Protein AF-A0A3P6UB14-F1 (afdb_monomer_lite)

Foldseek 3Di:
DEAEPVNQKDWDDDLQQKIFIAGPDDPPPVVPVPVVVVVVVVVVVVVCVVPPDDPVVVVVVVVVVVVVVVPPDDGLAMEGHPDGAPDKDWYWYDDPNWIWIWIAGPVQKIWIWTADPSHYYTHTDDMDGHDDPPPDPPPPPDPPDDDDD

Sequence (149 aa):
MAFSTDSRFLCFTSNTETVHVFRIEGPIPKELRLEEEIALQFEMRERMALNPPGWHDYVEETKRAIIDYIAPTRDFASAILPETATLNVASLKDVNTKLYIMVAISSRKYFIFLINRDGGSAKLIESDKLESKVTLPILEEEPTSRLYK

Secondary structure (DSSP, 8-state):
-EE-TTS-EEEEE-SSSEEEEEE--SS--GGG-HHHHHHHHHHHHHHHHHSPPPHHHHHHHHHHHHHHHH-S---SEEEE-SS--S-EEEEEEEETTEEEEEEEETTTEEEEEEEPTT-EEPEEEEEEE--------------------

pLDDT: mean 74.44, std 16.45, range [42.91, 95.75]

InterPro domains:
  IPR048720 PROPPIN [PF21032] (2-128)

Structure (mmCIF, N/CA/C/O backbone):
data_AF-A0A3P6UB14-F1
#
_entry.id   AF-A0A3P6UB14-F1
#
loop_
_atom_site.group_PDB
_atom_site.id
_atom_site.type_symbol
_atom_site.label_atom_id
_atom_site.label_alt_id
_atom_site.label_comp_id
_atom_site.label_asym_id
_atom_site.label_entity_id
_atom_site.label_seq_id
_atom_site.pdbx_PDB_ins_code
_atom_site.Cartn_x
_atom_site.Cartn_y
_atom_site.Cartn_z
_atom_site.occupancy
_atom_site.B_iso_or_equiv
_atom_site.auth_seq_id
_atom_site.auth_comp_id
_atom_site.auth_asym_id
_atom_site.auth_atom_id
_atom_site.pdbx_PDB_model_num
ATOM 1 N N . MET A 1 1 ? 1.427 -7.997 3.216 1.00 83.31 1 MET A N 1
ATOM 2 C CA . MET A 1 1 ? 1.590 -7.846 1.753 1.00 83.31 1 MET A CA 1
ATOM 3 C C . MET A 1 1 ? 0.273 -8.2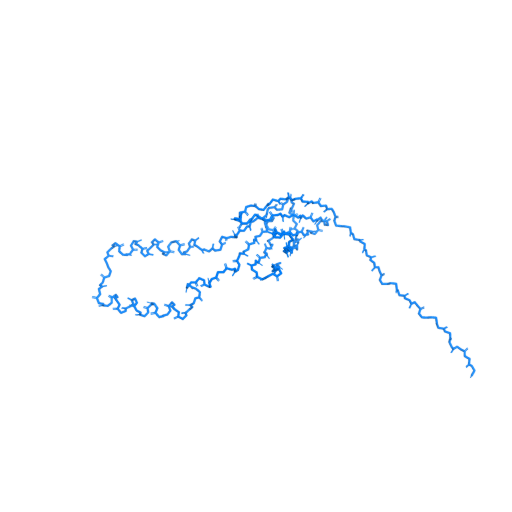08 1.084 1.00 83.31 1 MET A C 1
ATOM 5 O O . MET A 1 1 ? -0.357 -9.156 1.541 1.00 83.31 1 MET A O 1
ATOM 9 N N . ALA A 1 2 ? -0.149 -7.464 0.061 1.00 87.62 2 ALA A N 1
ATOM 10 C CA . ALA A 1 2 ? -1.391 -7.716 -0.674 1.00 87.62 2 ALA A CA 1
ATOM 11 C C . ALA A 1 2 ? -1.305 -7.201 -2.117 1.00 87.62 2 ALA A C 1
ATOM 13 O O . ALA A 1 2 ? -0.670 -6.179 -2.366 1.00 87.62 2 ALA A O 1
ATOM 14 N N . PHE A 1 3 ? -1.974 -7.875 -3.051 1.00 89.62 3 PHE A N 1
ATOM 15 C CA . PHE A 1 3 ? -2.125 -7.413 -4.433 1.00 89.62 3 PHE A CA 1
ATOM 16 C C . PHE A 1 3 ? -3.403 -6.584 -4.596 1.00 89.62 3 PHE A C 1
ATOM 18 O O . PHE A 1 3 ? -4.379 -6.791 -3.870 1.00 89.62 3 PHE A O 1
ATOM 25 N N . SER A 1 4 ? -3.414 -5.666 -5.563 1.00 89.31 4 SER A N 1
ATOM 26 C CA . SER A 1 4 ? -4.657 -5.069 -6.057 1.00 89.31 4 SER A CA 1
ATOM 27 C C . SER A 1 4 ? -5.512 -6.112 -6.779 1.00 89.31 4 SER A C 1
ATOM 29 O O . SER A 1 4 ? -5.023 -7.139 -7.250 1.00 89.31 4 SER A O 1
ATOM 31 N N . THR A 1 5 ? -6.812 -5.842 -6.901 1.00 86.19 5 THR A N 1
ATOM 32 C CA . THR A 1 5 ? -7.765 -6.758 -7.552 1.00 86.19 5 THR A CA 1
ATOM 33 C C . THR A 1 5 ? -7.445 -7.036 -9.016 1.00 86.19 5 THR A C 1
ATOM 35 O O . THR A 1 5 ? -7.772 -8.100 -9.526 1.00 86.19 5 THR A O 1
ATOM 38 N N . ASP A 1 6 ? -6.797 -6.091 -9.685 1.00 83.88 6 ASP A N 1
ATOM 39 C CA . ASP A 1 6 ? -6.343 -6.207 -11.068 1.00 83.88 6 ASP A CA 1
ATOM 40 C C . ASP A 1 6 ? -4.911 -6.770 -11.185 1.00 83.88 6 ASP A C 1
ATOM 42 O O . ASP A 1 6 ? -4.401 -6.914 -12.291 1.00 83.88 6 ASP A O 1
ATOM 46 N N . SER A 1 7 ? -4.262 -7.112 -10.060 1.00 86.00 7 SER A N 1
ATOM 47 C CA . SER A 1 7 ? -2.873 -7.605 -9.987 1.00 86.00 7 SER A CA 1
ATOM 48 C C . SER A 1 7 ? -1.830 -6.663 -10.592 1.00 86.00 7 SER A C 1
ATOM 50 O O . SER A 1 7 ? -0.729 -7.075 -10.948 1.00 86.00 7 SER A O 1
ATOM 52 N N . ARG A 1 8 ? -2.160 -5.376 -10.684 1.00 84.94 8 ARG A N 1
ATOM 53 C CA . ARG A 1 8 ? -1.285 -4.342 -11.244 1.00 84.94 8 ARG A CA 1
ATOM 54 C C . ARG A 1 8 ? -0.473 -3.607 -10.204 1.00 84.94 8 ARG A C 1
ATOM 56 O O . ARG A 1 8 ?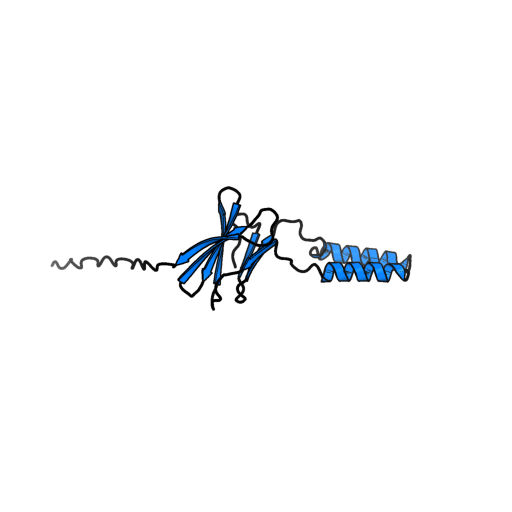 0.475 -2.911 -10.558 1.00 84.94 8 ARG A O 1
ATOM 63 N N . PHE A 1 9 ? -0.836 -3.750 -8.937 1.00 88.31 9 PHE A N 1
ATOM 64 C CA . PHE A 1 9 ? -0.157 -3.129 -7.819 1.00 88.31 9 PHE A CA 1
ATOM 65 C C . PHE A 1 9 ? 0.098 -4.151 -6.712 1.00 88.31 9 PHE A C 1
ATOM 67 O O . PHE A 1 9 ? -0.742 -5.000 -6.413 1.00 88.31 9 PHE A O 1
ATOM 74 N N . LEU A 1 10 ? 1.265 -4.040 -6.085 1.00 88.69 10 LEU A N 1
ATOM 75 C CA . LEU A 1 10 ? 1.672 -4.808 -4.918 1.00 88.69 10 LEU A CA 1
ATOM 76 C C . LEU A 1 10 ? 1.850 -3.855 -3.745 1.00 88.69 10 LEU A C 1
ATOM 78 O O . LEU A 1 10 ? 2.677 -2.953 -3.801 1.00 88.69 10 LEU A O 1
ATOM 82 N N . CYS A 1 11 ? 1.120 -4.084 -2.664 1.00 90.56 11 CYS A N 1
ATOM 83 C CA . CYS A 1 11 ? 1.315 -3.400 -1.397 1.00 90.56 11 CYS A CA 1
ATOM 84 C C . CYS A 1 11 ? 2.197 -4.232 -0.469 1.00 90.56 11 CYS A C 1
ATOM 86 O O . CYS A 1 11 ? 1.919 -5.402 -0.173 1.00 90.56 11 CYS A O 1
ATOM 88 N N . PHE A 1 12 ? 3.243 -3.588 0.029 1.00 88.38 12 PHE A N 1
ATOM 89 C CA . PHE A 1 12 ? 4.184 -4.112 0.994 1.00 88.38 12 PHE A CA 1
ATOM 90 C C . PHE A 1 12 ? 4.188 -3.236 2.244 1.00 88.38 12 PHE A C 1
ATOM 92 O O . PHE A 1 12 ? 4.375 -2.025 2.184 1.00 88.38 12 PHE A O 1
ATOM 99 N N . THR A 1 13 ? 3.997 -3.865 3.394 1.00 86.75 13 THR A N 1
ATOM 100 C CA . THR A 1 13 ? 4.002 -3.204 4.699 1.00 86.75 13 THR A CA 1
ATOM 101 C C . THR A 1 13 ? 5.262 -3.602 5.436 1.00 86.75 13 THR A C 1
ATOM 103 O O . THR A 1 13 ? 5.484 -4.794 5.655 1.00 86.75 13 THR A O 1
ATOM 106 N N . SER A 1 14 ? 6.050 -2.616 5.846 1.00 74.56 14 SER A N 1
ATOM 107 C CA . SER A 1 14 ? 7.172 -2.826 6.753 1.00 74.56 14 SER A CA 1
ATOM 108 C C . SER A 1 14 ? 6.728 -2.626 8.210 1.00 74.56 14 SER A C 1
ATOM 110 O O . SER A 1 14 ? 5.615 -2.170 8.491 1.00 74.56 14 SER A O 1
ATOM 112 N N . ASN A 1 15 ? 7.604 -2.961 9.153 1.00 72.12 15 ASN A N 1
ATOM 113 C CA . ASN A 1 15 ? 7.493 -2.540 10.551 1.00 72.12 15 ASN 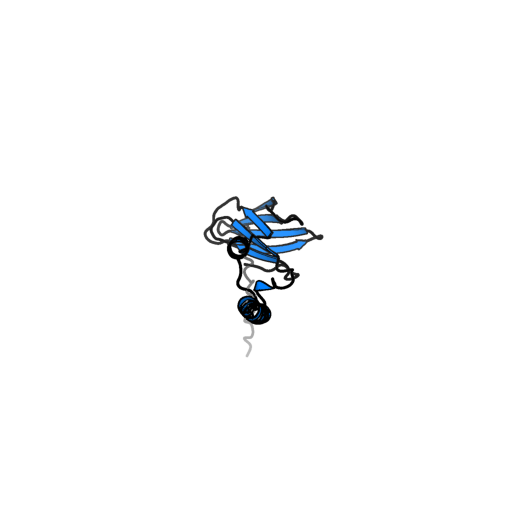A CA 1
ATOM 114 C C . ASN A 1 15 ? 7.926 -1.071 10.759 1.00 72.12 15 ASN A C 1
ATOM 116 O O . ASN A 1 15 ? 7.632 -0.494 11.799 1.00 72.12 15 ASN A O 1
ATOM 120 N N . THR A 1 16 ? 8.577 -0.453 9.770 1.00 68.56 16 THR A N 1
ATOM 121 C CA . THR A 1 16 ? 9.142 0.910 9.813 1.00 68.56 16 THR A CA 1
ATOM 122 C C . THR A 1 16 ? 8.127 2.029 9.548 1.00 68.56 16 THR A C 1
ATOM 124 O O . THR A 1 16 ? 8.475 3.016 8.915 1.00 68.56 16 THR A O 1
ATOM 127 N N . GLU A 1 17 ? 6.865 1.878 9.965 1.00 80.38 17 GLU A N 1
ATOM 128 C CA . GLU A 1 17 ? 5.774 2.866 9.759 1.00 80.38 17 GLU A CA 1
ATOM 129 C C . GLU A 1 17 ? 5.427 3.173 8.296 1.00 80.38 17 GLU A C 1
ATOM 131 O O . GLU A 1 17 ? 4.510 3.942 8.028 1.00 80.38 17 GLU A O 1
ATOM 136 N N . THR A 1 18 ? 6.112 2.568 7.330 1.00 87.38 18 THR A N 1
ATOM 137 C CA . THR A 1 18 ? 5.901 2.840 5.914 1.00 87.38 18 THR A CA 1
ATOM 138 C C . THR A 1 18 ? 5.212 1.679 5.219 1.00 87.38 18 THR A C 1
ATOM 140 O O . THR A 1 18 ? 5.522 0.496 5.410 1.00 87.38 18 THR A O 1
ATOM 143 N N . VAL A 1 19 ? 4.254 2.038 4.373 1.00 90.50 19 VAL A N 1
ATOM 144 C CA . VAL A 1 19 ? 3.616 1.124 3.435 1.00 90.50 19 VAL A CA 1
ATOM 145 C C . VAL A 1 19 ? 3.998 1.556 2.036 1.00 90.50 19 VAL A C 1
ATOM 147 O O . VAL A 1 19 ? 3.735 2.687 1.641 1.00 90.50 19 VAL A O 1
ATOM 150 N N . HIS A 1 20 ? 4.617 0.649 1.298 1.00 91.19 20 HIS A N 1
ATOM 151 C CA . HIS A 1 20 ? 5.082 0.877 -0.059 1.00 91.19 20 HIS A CA 1
ATOM 152 C C . HIS A 1 20 ? 4.164 0.164 -1.038 1.00 91.19 20 HIS A C 1
ATOM 154 O O . HIS A 1 20 ? 3.723 -0.963 -0.805 1.00 91.19 20 HIS A O 1
ATOM 160 N N . VAL A 1 21 ? 3.885 0.819 -2.151 1.00 91.12 21 VAL A N 1
ATOM 161 C CA . VAL A 1 21 ? 3.086 0.280 -3.239 1.00 91.12 21 VAL A CA 1
ATOM 162 C C . VAL A 1 21 ? 3.936 0.272 -4.484 1.00 91.12 21 VAL A C 1
ATOM 164 O O . VAL A 1 21 ? 4.452 1.300 -4.902 1.00 91.12 21 VAL A O 1
ATOM 167 N N . PHE A 1 22 ? 4.064 -0.897 -5.087 1.00 88.75 22 PHE A N 1
ATOM 168 C CA . PHE A 1 22 ? 4.802 -1.120 -6.315 1.00 88.75 22 PHE A CA 1
ATOM 169 C C . PHE A 1 22 ? 3.814 -1.324 -7.450 1.00 88.75 22 PHE A C 1
ATOM 171 O O . PHE A 1 22 ? 2.806 -2.010 -7.284 1.00 88.75 22 PHE A O 1
ATOM 178 N N . ARG A 1 23 ? 4.095 -0.734 -8.609 1.00 85.81 23 ARG A N 1
ATOM 179 C CA . ARG A 1 23 ? 3.338 -0.992 -9.830 1.00 85.81 23 ARG A CA 1
ATOM 180 C C . ARG A 1 23 ? 3.981 -2.171 -10.558 1.00 85.81 23 ARG A C 1
ATOM 182 O O . ARG A 1 23 ? 5.174 -2.150 -10.827 1.00 85.81 23 ARG A O 1
ATOM 189 N N . ILE A 1 24 ? 3.179 -3.185 -10.845 1.00 80.38 24 ILE A N 1
ATOM 190 C CA . ILE A 1 24 ? 3.555 -4.434 -11.521 1.00 80.38 24 ILE A CA 1
ATOM 191 C C . ILE A 1 24 ? 3.283 -4.332 -13.033 1.00 80.38 24 ILE A C 1
ATOM 193 O O . ILE A 1 24 ? 3.753 -5.144 -13.821 1.00 80.38 24 ILE A O 1
ATOM 197 N N . GLU A 1 25 ? 2.546 -3.307 -13.468 1.00 64.88 25 GLU A N 1
ATOM 198 C CA . GLU A 1 25 ? 2.338 -3.027 -14.886 1.00 64.88 25 GLU A CA 1
ATOM 199 C C . GLU A 1 25 ? 3.554 -2.376 -15.551 1.00 64.88 25 GLU A C 1
ATOM 201 O O . GLU A 1 25 ? 3.826 -1.186 -15.386 1.00 64.88 25 GLU A O 1
ATOM 206 N N . GLY A 1 26 ? 4.192 -3.164 -16.401 1.00 56.88 26 GLY A N 1
ATOM 207 C CA . GLY A 1 26 ? 5.134 -2.769 -17.436 1.00 56.88 26 GLY A CA 1
ATOM 208 C C . GLY A 1 26 ? 5.601 -4.041 -18.144 1.00 56.88 26 GLY A C 1
ATOM 209 O O . GLY A 1 26 ? 5.489 -5.119 -17.552 1.00 56.88 26 GLY A O 1
ATOM 210 N N . PRO A 1 27 ? 6.103 -3.985 -19.394 1.00 43.25 27 PRO A N 1
ATOM 211 C CA . PRO A 1 27 ? 6.954 -5.073 -19.857 1.00 43.25 27 PRO A CA 1
ATOM 212 C C . PRO A 1 27 ? 7.994 -5.303 -18.762 1.00 43.25 27 PRO A C 1
ATOM 214 O O . PRO A 1 27 ? 8.532 -4.328 -18.230 1.00 43.25 27 PRO A O 1
ATOM 217 N N . ILE A 1 28 ? 8.212 -6.569 -18.395 1.00 49.06 28 ILE A N 1
ATOM 218 C CA . ILE A 1 28 ? 9.377 -6.990 -17.612 1.00 49.06 28 ILE A CA 1
ATOM 219 C C . ILE A 1 28 ? 10.535 -6.109 -18.104 1.00 49.06 28 ILE A C 1
ATOM 221 O O . ILE A 1 28 ? 10.755 -6.115 -19.325 1.00 49.06 28 ILE A O 1
ATOM 225 N N . PRO A 1 29 ? 11.169 -5.280 -17.243 1.00 47.09 29 PRO A N 1
ATOM 226 C CA . PRO A 1 29 ? 12.349 -4.515 -17.627 1.00 47.09 29 PRO A CA 1
ATOM 227 C C . PRO A 1 29 ? 13.216 -5.426 -18.482 1.00 47.09 29 PRO A C 1
ATOM 229 O O . PRO A 1 29 ? 13.345 -6.607 -18.150 1.00 47.09 29 PRO A O 1
ATOM 232 N N . LYS A 1 30 ? 13.712 -4.960 -19.628 1.00 47.78 30 LYS A N 1
ATOM 233 C CA . LYS A 1 30 ? 14.469 -5.849 -20.525 1.00 47.78 30 LYS A CA 1
ATOM 234 C C . LYS A 1 30 ? 15.654 -6.490 -19.783 1.00 47.78 30 LYS A C 1
ATOM 236 O O . LYS A 1 30 ? 16.053 -7.595 -20.115 1.00 47.78 30 LYS A O 1
ATOM 241 N N . GLU A 1 31 ? 16.097 -5.858 -18.697 1.00 51.03 31 GLU A N 1
ATOM 242 C CA . GLU A 1 31 ? 17.090 -6.318 -17.725 1.00 51.03 31 GLU A CA 1
ATOM 243 C C . GLU A 1 31 ? 16.670 -7.537 -16.870 1.00 51.03 31 GLU A C 1
ATOM 245 O O . GLU A 1 31 ? 17.506 -8.149 -16.222 1.00 51.03 31 GLU A O 1
ATOM 250 N N . LEU A 1 32 ? 15.392 -7.927 -16.846 1.00 47.50 32 LEU A N 1
ATOM 251 C CA . LEU A 1 32 ? 14.902 -9.159 -16.206 1.00 47.50 32 LEU A CA 1
ATOM 252 C C . LEU A 1 32 ? 14.614 -10.277 -17.228 1.00 47.50 32 LEU A C 1
ATOM 254 O O . LEU A 1 32 ? 14.234 -11.387 -16.846 1.00 47.50 32 LEU A O 1
ATOM 258 N N . ARG A 1 33 ? 14.815 -10.020 -18.530 1.00 50.09 33 ARG A N 1
ATOM 259 C CA . ARG A 1 33 ? 14.838 -11.055 -19.573 1.00 50.09 33 ARG A CA 1
ATOM 260 C C . ARG A 1 33 ? 16.259 -11.610 -19.645 1.00 50.09 33 ARG A C 1
ATOM 262 O O . ARG A 1 33 ? 17.038 -11.228 -20.510 1.00 50.09 33 ARG A O 1
ATOM 269 N N . LEU A 1 34 ? 16.573 -12.541 -18.742 1.00 55.31 34 LEU A N 1
ATOM 270 C CA . LEU A 1 34 ? 17.864 -13.246 -18.674 1.00 55.31 34 LEU A CA 1
ATOM 271 C C . LEU A 1 34 ? 18.337 -13.756 -20.054 1.00 55.31 34 LEU A C 1
ATOM 273 O O . LEU A 1 34 ? 19.523 -13.748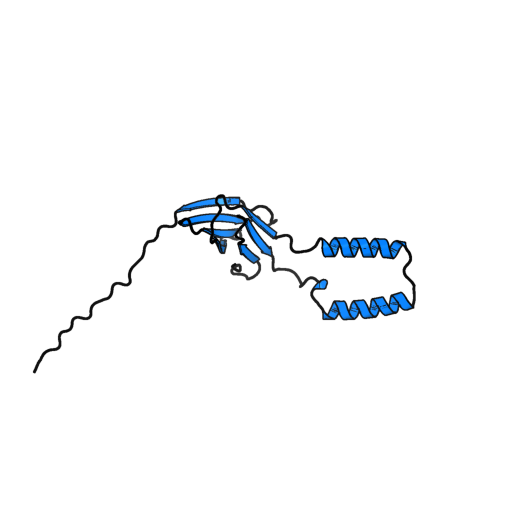 -20.359 1.00 55.31 34 LEU A O 1
ATOM 277 N N . GLU A 1 35 ? 17.399 -14.155 -20.914 1.00 55.62 35 GLU A N 1
ATOM 278 C CA . GLU A 1 35 ? 17.668 -14.636 -22.273 1.00 55.62 35 GLU A CA 1
ATOM 279 C C . GLU A 1 35 ? 18.147 -13.528 -23.236 1.00 55.62 35 GLU A C 1
ATOM 281 O O . GLU A 1 35 ? 19.022 -13.775 -24.065 1.00 55.62 35 GLU A O 1
ATOM 286 N N . GLU A 1 36 ? 17.624 -12.301 -23.115 1.00 53.88 36 GLU A N 1
ATOM 287 C CA . GLU A 1 36 ? 18.056 -11.143 -23.915 1.00 53.88 36 GLU A CA 1
ATOM 288 C C . GLU A 1 36 ? 19.377 -10.560 -23.407 1.00 53.88 36 GLU A C 1
ATOM 290 O O . GLU A 1 36 ? 20.195 -10.137 -24.220 1.00 53.88 36 GLU A O 1
ATOM 295 N N . GLU A 1 37 ? 19.634 -10.592 -22.096 1.00 54.44 37 GLU A N 1
ATOM 296 C CA . GLU A 1 37 ? 20.920 -10.176 -21.524 1.00 54.44 37 GLU A CA 1
ATOM 297 C C . GLU A 1 37 ? 22.066 -11.088 -21.991 1.00 54.44 37 GLU A C 1
ATOM 299 O O . GLU A 1 37 ? 23.124 -10.599 -22.383 1.00 54.44 37 GLU A O 1
ATOM 304 N N . ILE A 1 38 ? 21.842 -12.408 -22.038 1.00 59.31 38 ILE A N 1
ATOM 305 C CA . ILE A 1 38 ? 22.825 -13.374 -22.554 1.00 59.31 38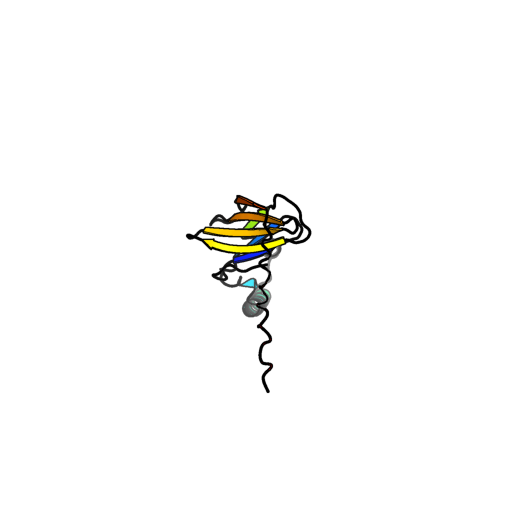 ILE A CA 1
ATOM 306 C C . ILE A 1 38 ? 23.100 -13.131 -24.046 1.00 59.31 38 ILE A C 1
ATOM 308 O O . ILE A 1 38 ? 24.259 -13.149 -24.465 1.00 59.31 38 ILE A O 1
ATOM 312 N N . ALA A 1 39 ? 22.060 -12.871 -24.846 1.00 59.47 39 ALA A N 1
ATOM 313 C CA . ALA A 1 39 ? 22.205 -12.577 -26.273 1.00 59.47 39 ALA A CA 1
ATOM 314 C C . ALA A 1 39 ? 22.941 -11.246 -26.519 1.00 59.47 39 ALA A C 1
ATOM 316 O O . ALA A 1 39 ? 23.862 -11.189 -27.336 1.00 59.47 39 ALA A O 1
ATOM 317 N N . LEU A 1 40 ? 22.595 -10.201 -25.760 1.00 60.66 40 LEU A N 1
ATOM 318 C CA . LEU A 1 40 ? 23.246 -8.894 -25.826 1.00 60.66 40 LEU A CA 1
ATOM 319 C C . LEU A 1 40 ? 24.703 -8.967 -25.370 1.00 60.66 40 LEU A C 1
ATOM 321 O O . LEU A 1 40 ? 25.551 -8.395 -26.042 1.00 60.66 40 LEU A O 1
ATOM 325 N N . GLN A 1 41 ? 25.031 -9.699 -24.299 1.00 61.25 41 GLN A N 1
ATOM 326 C CA . GLN A 1 41 ? 26.421 -9.902 -23.872 1.00 61.25 41 GLN A CA 1
ATOM 327 C C . GLN A 1 41 ? 27.253 -10.626 -24.941 1.00 61.25 41 GLN A C 1
ATOM 329 O O . GLN A 1 41 ? 28.427 -10.297 -25.124 1.00 61.25 41 GLN A O 1
ATOM 334 N N . PHE A 1 42 ? 26.662 -11.580 -25.669 1.00 64.00 42 PHE A N 1
ATOM 335 C CA . PHE A 1 42 ? 27.343 -12.283 -26.758 1.00 64.00 42 PHE A CA 1
ATOM 336 C C . PHE A 1 42 ? 27.632 -11.346 -27.943 1.00 64.00 42 PHE A C 1
ATOM 338 O O . PHE A 1 42 ? 28.775 -11.274 -28.396 1.00 64.00 42 PHE A O 1
ATOM 345 N N . GLU A 1 43 ? 26.646 -10.549 -28.373 1.00 62.78 43 GLU A N 1
ATOM 346 C CA . GLU A 1 43 ? 26.828 -9.527 -29.417 1.00 62.78 43 GLU A CA 1
ATOM 347 C C . GLU A 1 43 ? 27.804 -8.417 -28.994 1.00 62.78 43 GLU A C 1
ATOM 349 O O . GLU A 1 43 ? 28.613 -7.948 -29.799 1.00 62.78 43 GLU A O 1
ATOM 354 N N . MET A 1 44 ? 27.770 -7.990 -27.728 1.00 62.78 44 MET A N 1
ATOM 355 C CA . MET A 1 44 ? 28.680 -6.970 -27.193 1.00 62.78 44 MET A CA 1
ATOM 356 C C . MET A 1 44 ? 30.121 -7.485 -27.173 1.00 62.78 44 MET A C 1
ATOM 358 O O . MET A 1 44 ? 31.037 -6.753 -27.544 1.00 62.78 44 MET A O 1
ATOM 362 N N . ARG A 1 45 ? 30.325 -8.762 -26.826 1.00 61.94 45 ARG A N 1
ATOM 363 C CA . ARG A 1 45 ? 31.638 -9.420 -26.839 1.00 61.94 45 ARG A CA 1
ATOM 364 C C . ARG A 1 45 ? 32.208 -9.555 -28.253 1.00 61.94 45 ARG A C 1
ATOM 366 O O . ARG A 1 45 ? 33.404 -9.337 -28.438 1.00 61.94 45 ARG A O 1
ATOM 373 N N . GLU A 1 46 ? 31.374 -9.850 -29.252 1.00 62.66 46 GLU A N 1
ATOM 374 C CA . GLU A 1 46 ? 31.787 -9.843 -30.664 1.00 62.66 46 GLU A CA 1
ATOM 375 C C . GLU A 1 46 ? 32.140 -8.432 -31.158 1.00 62.66 46 GLU A C 1
ATOM 377 O O . GLU A 1 46 ? 33.151 -8.245 -31.839 1.00 62.66 46 GLU A O 1
ATOM 382 N N . ARG A 1 47 ? 31.371 -7.407 -30.766 1.00 60.62 47 ARG A N 1
ATOM 383 C CA . ARG A 1 47 ? 31.668 -6.005 -31.112 1.00 60.62 47 ARG A CA 1
ATOM 384 C C . ARG A 1 47 ? 32.938 -5.482 -30.440 1.00 60.62 47 ARG A C 1
ATOM 386 O O . ARG A 1 47 ? 33.708 -4.792 -31.102 1.00 60.62 47 ARG A O 1
ATOM 393 N N . MET A 1 48 ? 33.194 -5.849 -29.183 1.00 58.19 48 MET A N 1
ATOM 394 C CA . MET A 1 48 ? 34.431 -5.516 -28.458 1.00 58.19 48 MET A CA 1
ATOM 395 C C . MET A 1 48 ? 35.669 -6.190 -29.067 1.00 58.19 48 MET A C 1
ATOM 397 O O . MET A 1 48 ? 36.765 -5.638 -28.988 1.00 58.19 48 MET A O 1
ATOM 401 N N . ALA A 1 49 ? 35.507 -7.359 -29.699 1.00 62.22 49 ALA A N 1
ATOM 402 C CA . ALA A 1 49 ? 36.584 -8.030 -30.426 1.00 62.22 49 ALA A CA 1
ATOM 403 C C . ALA A 1 49 ? 36.928 -7.335 -31.759 1.00 62.22 49 ALA A C 1
ATOM 405 O O . ALA A 1 49 ? 38.070 -7.415 -32.210 1.00 62.22 49 ALA A O 1
ATOM 406 N N . LEU A 1 50 ? 35.960 -6.648 -32.379 1.00 69.25 50 LEU A N 1
ATOM 407 C CA . LEU A 1 50 ? 36.133 -5.923 -33.644 1.00 69.25 50 LEU A CA 1
ATOM 408 C C . LEU A 1 50 ? 36.546 -4.454 -33.447 1.00 69.25 50 LEU A C 1
ATOM 410 O O . LEU A 1 50 ? 37.301 -3.937 -34.263 1.00 69.25 50 LEU A O 1
ATOM 414 N N . ASN A 1 51 ? 36.086 -3.796 -32.377 1.00 65.19 51 ASN A N 1
ATOM 415 C CA . ASN A 1 51 ? 36.425 -2.416 -32.020 1.00 65.19 51 ASN A CA 1
ATOM 416 C C . ASN A 1 51 ? 36.643 -2.298 -30.498 1.00 65.19 51 ASN A C 1
ATOM 418 O O . ASN A 1 51 ? 35.669 -2.360 -29.743 1.00 65.19 51 ASN A O 1
ATOM 422 N N . PRO A 1 52 ? 37.888 -2.096 -30.028 1.00 63.75 52 PRO A N 1
ATOM 423 C CA . PRO A 1 52 ? 38.162 -1.903 -28.610 1.00 63.75 52 PRO A CA 1
ATOM 424 C C . PRO A 1 52 ? 37.526 -0.592 -28.113 1.00 63.75 52 PRO A C 1
ATOM 426 O O . PRO A 1 52 ? 37.748 0.447 -28.742 1.00 63.75 52 PRO A O 1
ATOM 429 N N . PRO A 1 53 ? 36.770 -0.605 -27.001 1.00 63.06 53 PRO A N 1
ATOM 430 C CA . PRO A 1 53 ? 36.164 0.604 -26.450 1.00 63.06 53 PRO A CA 1
ATOM 431 C C . PRO A 1 53 ? 37.234 1.605 -25.998 1.00 63.06 53 PRO A C 1
ATOM 433 O O . PRO A 1 53 ? 38.238 1.244 -25.374 1.00 63.06 53 PRO A O 1
ATOM 436 N N . GLY A 1 54 ? 37.021 2.878 -26.327 1.00 65.38 54 GLY A N 1
ATOM 437 C CA . GLY A 1 54 ? 37.876 3.978 -25.897 1.00 65.38 54 GLY A CA 1
ATOM 438 C C . GLY A 1 54 ? 37.581 4.380 -24.452 1.00 65.38 54 GLY A C 1
ATOM 439 O O . GLY A 1 54 ? 36.553 4.025 -23.885 1.00 65.38 54 GLY A O 1
ATOM 440 N N . TRP A 1 55 ? 38.454 5.183 -23.835 1.00 57.94 55 TRP A N 1
ATOM 441 C CA . TRP A 1 55 ? 38.262 5.662 -22.452 1.00 57.94 55 TRP A CA 1
ATOM 442 C C . TRP A 1 55 ? 36.886 6.325 -22.218 1.00 57.94 55 TRP A C 1
ATOM 444 O O . TRP A 1 55 ? 36.314 6.207 -21.136 1.00 57.94 55 TRP A O 1
ATOM 454 N N . HIS A 1 56 ? 36.315 6.962 -23.243 1.00 63.72 56 HIS A N 1
ATOM 455 C CA . HIS A 1 56 ? 35.000 7.598 -23.169 1.00 63.72 56 HIS A CA 1
ATOM 456 C C . HIS A 1 56 ? 33.842 6.593 -23.003 1.00 63.72 56 HIS A C 1
ATOM 458 O O . HIS A 1 56 ? 32.856 6.904 -22.335 1.00 63.72 56 HIS A O 1
ATOM 464 N N . ASP A 1 57 ? 33.985 5.377 -23.535 1.00 65.31 57 ASP A N 1
ATOM 465 C CA . ASP A 1 57 ? 32.968 4.322 -23.456 1.00 65.31 57 ASP A CA 1
ATOM 466 C C . ASP A 1 57 ? 32.900 3.721 -22.047 1.00 65.31 57 ASP A C 1
ATOM 468 O O . ASP A 1 57 ? 31.815 3.474 -21.530 1.00 65.31 57 ASP A O 1
ATOM 472 N N . TYR A 1 58 ? 34.042 3.603 -21.360 1.00 60.75 58 TYR A N 1
ATOM 473 C CA . TYR A 1 58 ? 34.082 3.181 -19.955 1.00 60.75 58 TYR A CA 1
ATOM 474 C C . TYR A 1 58 ? 33.345 4.160 -19.034 1.00 60.75 58 TYR A C 1
ATOM 476 O O . TYR A 1 58 ? 32.730 3.750 -18.051 1.00 60.75 58 TYR A O 1
ATOM 484 N N . VAL A 1 59 ? 33.389 5.461 -19.336 1.00 64.00 59 VAL A N 1
ATOM 485 C CA . VAL A 1 59 ? 32.688 6.488 -18.548 1.00 64.00 59 VAL A CA 1
ATOM 486 C C . VAL A 1 59 ? 31.175 6.407 -18.767 1.00 64.00 59 VAL A C 1
ATOM 488 O O . VAL A 1 59 ? 30.413 6.524 -17.808 1.00 64.00 59 VAL A O 1
ATOM 491 N N . GLU A 1 60 ? 30.734 6.185 -20.003 1.00 60.31 60 GLU A N 1
ATOM 492 C CA . GLU A 1 60 ? 29.323 5.965 -20.351 1.00 60.31 60 GLU A CA 1
ATOM 493 C C . GLU A 1 60 ? 28.783 4.668 -19.728 1.00 60.31 60 GLU A C 1
ATOM 495 O O . GLU A 1 60 ? 27.709 4.669 -19.127 1.00 60.31 60 GLU A O 1
ATOM 500 N N . GLU A 1 61 ? 29.553 3.581 -19.786 1.00 59.88 61 GLU A N 1
ATOM 501 C CA . GLU A 1 61 ? 29.201 2.296 -19.180 1.00 59.88 61 GLU A CA 1
ATOM 502 C C . GLU A 1 61 ? 29.142 2.386 -17.654 1.00 59.88 61 GLU A C 1
ATOM 504 O O . GLU A 1 61 ? 28.202 1.888 -17.040 1.00 59.88 61 GLU A O 1
ATOM 509 N N . THR A 1 62 ? 30.066 3.127 -17.037 1.00 57.66 62 THR A N 1
ATOM 510 C CA . THR A 1 62 ? 30.023 3.415 -15.597 1.00 57.66 62 THR A CA 1
ATOM 511 C C . THR A 1 62 ? 28.788 4.241 -15.237 1.00 57.66 62 THR A C 1
ATOM 513 O O . THR A 1 62 ? 28.141 3.961 -14.235 1.00 57.66 62 THR A O 1
ATOM 516 N N . LYS A 1 63 ? 28.398 5.230 -16.055 1.00 55.88 63 LYS A N 1
ATOM 517 C CA . LYS A 1 63 ? 27.153 5.988 -15.840 1.00 55.88 63 LYS A CA 1
ATOM 518 C C . LYS A 1 63 ? 25.916 5.106 -15.971 1.00 55.88 63 LYS A C 1
ATOM 520 O O . LYS A 1 63 ? 25.022 5.239 -15.143 1.00 55.88 63 LYS A O 1
ATOM 525 N N . ARG A 1 64 ? 25.858 4.216 -16.967 1.00 56.59 64 ARG A N 1
ATOM 526 C CA . ARG A 1 64 ? 24.727 3.296 -17.155 1.00 56.59 64 ARG A CA 1
ATOM 527 C C . ARG A 1 64 ? 24.644 2.287 -16.014 1.00 56.59 64 ARG A C 1
ATOM 529 O O . ARG A 1 64 ? 23.597 2.183 -15.400 1.00 56.59 64 ARG A O 1
ATOM 536 N N . ALA A 1 65 ? 25.765 1.680 -15.631 1.00 54.72 65 ALA A N 1
ATOM 537 C CA . ALA A 1 65 ? 25.848 0.802 -14.468 1.00 54.72 65 ALA A CA 1
ATOM 538 C C . ALA A 1 65 ? 25.451 1.521 -13.170 1.00 54.72 65 ALA A C 1
ATOM 540 O O . ALA A 1 65 ? 24.769 0.938 -12.338 1.00 54.72 65 ALA A O 1
ATOM 541 N N . ILE A 1 66 ? 25.821 2.795 -12.998 1.00 51.78 66 ILE A N 1
ATOM 542 C CA . ILE A 1 66 ? 25.387 3.608 -11.855 1.00 51.78 66 ILE A CA 1
ATOM 543 C C . ILE A 1 66 ? 23.883 3.896 -11.926 1.00 51.78 66 ILE A C 1
ATOM 545 O O . ILE A 1 66 ? 23.217 3.788 -10.908 1.00 51.78 66 ILE A O 1
ATOM 549 N N . ILE A 1 67 ? 23.327 4.236 -13.090 1.00 52.16 67 ILE A N 1
ATOM 550 C CA . ILE A 1 67 ? 21.886 4.481 -13.266 1.00 52.16 67 ILE A CA 1
ATOM 551 C C . ILE A 1 67 ? 21.080 3.198 -13.025 1.00 52.16 67 ILE A C 1
ATOM 553 O O . ILE A 1 67 ? 20.080 3.256 -12.319 1.00 52.16 67 ILE A O 1
ATOM 557 N N . ASP A 1 68 ? 21.549 2.053 -13.516 1.00 50.91 68 ASP A N 1
ATOM 558 C CA . ASP A 1 68 ? 20.914 0.741 -13.355 1.00 50.91 68 ASP A CA 1
ATOM 559 C C . ASP A 1 68 ? 21.046 0.225 -11.909 1.00 50.91 68 ASP A C 1
ATOM 561 O O . ASP A 1 68 ? 20.096 -0.318 -11.348 1.00 50.91 68 ASP A O 1
ATOM 565 N N . TYR A 1 69 ? 22.179 0.486 -11.242 1.00 47.28 69 TYR A N 1
ATOM 566 C CA . TYR A 1 69 ? 22.391 0.194 -9.816 1.00 47.28 69 TYR A CA 1
ATOM 567 C C . TYR A 1 69 ? 21.661 1.180 -8.883 1.00 47.28 69 TYR A C 1
ATOM 569 O O . TYR A 1 69 ? 21.411 0.863 -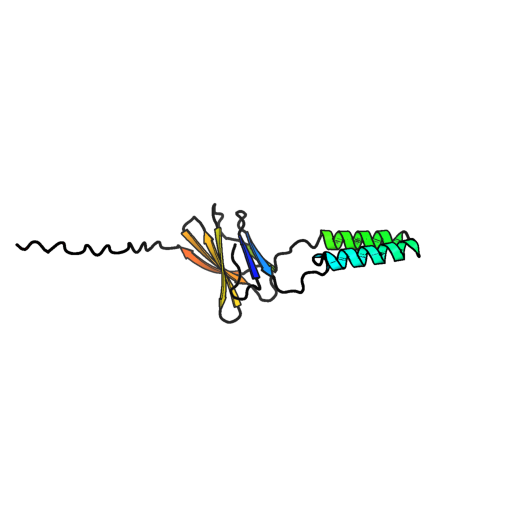7.721 1.00 47.28 69 TYR A O 1
ATOM 577 N N . ILE A 1 70 ? 21.291 2.368 -9.383 1.00 47.31 70 ILE A N 1
ATOM 578 C CA . ILE A 1 70 ? 20.407 3.356 -8.730 1.00 47.31 70 ILE A CA 1
ATOM 579 C C . ILE A 1 70 ? 18.927 3.130 -9.099 1.00 47.31 70 ILE A C 1
ATOM 581 O O . ILE A 1 70 ? 18.037 3.656 -8.427 1.00 47.31 70 ILE A O 1
ATOM 585 N N . ALA A 1 71 ? 18.635 2.271 -10.076 1.00 46.38 71 ALA A N 1
ATOM 586 C CA . ALA A 1 71 ? 17.289 1.841 -10.426 1.00 46.38 71 ALA A CA 1
ATOM 587 C C . ALA A 1 71 ? 16.749 0.594 -9.674 1.00 46.38 71 ALA A C 1
ATOM 589 O O . ALA A 1 71 ? 15.898 -0.099 -10.238 1.00 46.38 71 ALA A O 1
ATOM 590 N N . PRO A 1 72 ? 17.092 0.281 -8.401 1.00 46.59 72 PRO A N 1
ATOM 591 C CA . PRO A 1 72 ? 16.236 -0.583 -7.616 1.00 46.59 72 PRO A CA 1
ATOM 592 C C . PRO A 1 72 ? 14.968 0.197 -7.261 1.00 46.59 72 PRO A C 1
ATOM 594 O O . PRO A 1 72 ? 15.004 1.188 -6.534 1.00 46.59 72 PRO A O 1
ATOM 597 N N . THR A 1 73 ? 13.817 -0.317 -7.691 1.00 57.38 73 THR A N 1
ATOM 598 C CA . THR A 1 73 ? 12.654 -0.414 -6.792 1.00 57.38 73 THR A CA 1
ATOM 599 C C . THR A 1 73 ? 12.221 0.886 -6.100 1.00 57.38 73 THR A C 1
ATOM 601 O O . THR A 1 73 ? 11.968 0.875 -4.895 1.00 57.38 73 THR A O 1
ATOM 604 N N . ARG A 1 74 ? 12.098 2.017 -6.813 1.00 68.25 74 ARG A N 1
ATOM 605 C CA . ARG A 1 74 ? 11.352 3.145 -6.235 1.00 68.25 74 ARG A CA 1
ATOM 606 C C . ARG A 1 74 ? 9.889 2.732 -6.180 1.00 68.25 74 ARG A C 1
ATOM 608 O O . ARG A 1 74 ? 9.284 2.427 -7.208 1.00 68.25 74 ARG A O 1
ATOM 615 N N . ASP A 1 75 ? 9.347 2.661 -4.975 1.00 78.62 75 ASP A N 1
ATOM 616 C CA . ASP A 1 75 ? 7.929 2.460 -4.758 1.00 78.62 75 ASP A CA 1
ATOM 617 C C . ASP A 1 75 ? 7.140 3.478 -5.591 1.00 78.62 75 ASP A C 1
ATOM 619 O O . ASP A 1 75 ? 7.468 4.664 -5.663 1.00 78.62 75 ASP A O 1
ATOM 623 N N . PHE A 1 76 ? 6.112 2.989 -6.283 1.00 86.75 76 PHE A N 1
ATOM 624 C CA . PHE A 1 76 ? 5.206 3.833 -7.048 1.00 86.75 76 PHE A CA 1
ATOM 625 C C . PHE A 1 76 ? 4.515 4.830 -6.119 1.00 86.75 76 PHE A C 1
ATOM 627 O O . PHE A 1 76 ? 4.387 6.003 -6.463 1.00 86.75 76 PHE A O 1
ATOM 634 N N . ALA A 1 77 ? 4.107 4.375 -4.934 1.00 91.00 77 ALA A N 1
ATOM 635 C CA . ALA A 1 77 ? 3.581 5.235 -3.890 1.00 91.00 77 ALA A CA 1
ATOM 636 C C . ALA A 1 77 ? 3.991 4.752 -2.496 1.00 91.00 77 ALA A C 1
ATOM 638 O O . ALA A 1 77 ? 4.135 3.552 -2.275 1.00 91.00 77 ALA A O 1
ATOM 639 N N . SER A 1 78 ? 4.092 5.681 -1.549 1.00 91.19 78 SER A N 1
ATOM 640 C CA . SER A 1 78 ? 4.351 5.394 -0.133 1.00 91.19 78 SER A CA 1
ATOM 641 C C . SER A 1 78 ? 3.318 6.059 0.757 1.00 91.19 78 SER A C 1
ATOM 643 O O . SER A 1 78 ? 2.930 7.202 0.533 1.00 91.19 78 SER A O 1
ATOM 645 N N . ALA A 1 79 ? 2.903 5.365 1.809 1.00 91.88 79 ALA A N 1
ATOM 646 C CA . ALA A 1 79 ? 2.122 5.919 2.904 1.00 91.88 79 ALA A CA 1
ATOM 647 C C . ALA A 1 79 ? 2.945 5.859 4.192 1.00 91.88 79 ALA A C 1
ATOM 649 O O . ALA A 1 79 ? 3.578 4.839 4.470 1.00 91.88 79 ALA A O 1
ATOM 650 N N . ILE A 1 80 ? 2.906 6.933 4.980 1.00 91.38 80 ILE A N 1
ATOM 651 C CA . ILE A 1 80 ? 3.487 6.971 6.324 1.00 91.38 80 ILE A CA 1
ATOM 652 C C . ILE A 1 80 ? 2.344 6.798 7.319 1.00 91.38 80 ILE A C 1
ATOM 654 O O . ILE A 1 80 ? 1.368 7.555 7.303 1.00 91.38 80 ILE A O 1
ATOM 658 N N . LEU A 1 81 ? 2.450 5.774 8.156 1.00 90.62 81 LEU A N 1
ATOM 659 C CA . LEU A 1 81 ? 1.507 5.506 9.224 1.00 90.62 81 LEU A CA 1
ATOM 660 C C . LEU A 1 81 ? 1.690 6.542 10.338 1.00 90.62 81 LEU A C 1
ATOM 662 O O . LEU A 1 81 ? 2.819 6.815 10.732 1.00 90.62 81 LEU A O 1
ATOM 666 N N . PRO A 1 82 ? 0.598 7.094 10.891 1.00 89.31 82 PRO A N 1
ATOM 667 C CA . PRO A 1 82 ? 0.686 8.019 12.021 1.00 89.31 82 PRO A CA 1
ATOM 668 C C . PRO A 1 82 ? 1.201 7.384 13.322 1.00 89.31 82 PRO A C 1
ATOM 670 O O . PRO A 1 82 ? 1.514 8.103 14.265 1.00 89.31 82 PRO A O 1
ATOM 673 N N . GLU A 1 83 ? 1.209 6.052 13.408 1.00 86.88 83 GLU A N 1
ATOM 674 C CA . GLU A 1 83 ? 1.545 5.294 14.612 1.00 86.88 83 GLU A CA 1
ATOM 675 C C . GLU A 1 83 ? 2.351 4.041 14.242 1.00 86.88 83 GLU A C 1
ATOM 677 O O . GLU A 1 83 ? 1.989 3.306 13.317 1.00 86.88 83 GLU A O 1
ATOM 682 N N . THR A 1 84 ? 3.423 3.781 14.990 1.00 80.94 84 THR A N 1
ATOM 683 C CA . THR A 1 84 ? 4.216 2.552 14.902 1.00 80.94 84 THR A CA 1
ATOM 684 C C . THR A 1 84 ? 3.482 1.392 15.556 1.00 80.94 84 THR A C 1
ATOM 686 O O . THR A 1 84 ? 2.938 1.518 16.654 1.00 80.94 84 THR A O 1
ATOM 689 N N . ALA A 1 85 ? 3.548 0.215 14.942 1.00 81.25 85 ALA A N 1
ATOM 690 C CA . ALA A 1 85 ? 3.027 -1.004 15.536 1.00 81.25 85 ALA A CA 1
ATOM 691 C C . ALA A 1 85 ? 3.918 -2.208 15.228 1.00 81.25 85 ALA A C 1
ATOM 693 O O . ALA A 1 85 ? 4.702 -2.216 14.281 1.00 81.25 85 ALA A O 1
ATOM 694 N N . THR A 1 86 ? 3.776 -3.247 16.048 1.00 79.56 86 THR A N 1
ATOM 695 C CA . THR A 1 86 ? 4.514 -4.510 15.905 1.00 79.56 86 THR A CA 1
ATOM 696 C C . THR A 1 86 ? 4.048 -5.340 14.715 1.00 79.56 86 THR A C 1
ATOM 698 O O . THR A 1 86 ? 4.813 -6.146 14.190 1.00 79.56 86 THR A O 1
ATOM 701 N N . LEU A 1 87 ? 2.793 -5.163 14.298 1.00 81.19 87 LEU A N 1
ATOM 702 C CA . LEU A 1 87 ? 2.195 -5.874 13.180 1.00 81.19 87 LEU A CA 1
ATOM 703 C C . LEU A 1 87 ? 1.286 -4.931 12.401 1.00 81.19 87 LEU A C 1
ATOM 705 O O . LEU A 1 87 ? 0.381 -4.316 12.969 1.00 81.19 87 LEU A O 1
ATOM 709 N N . ASN A 1 88 ? 1.530 -4.886 11.093 1.00 86.38 88 ASN A N 1
ATOM 710 C CA . ASN A 1 88 ? 0.793 -4.090 10.126 1.00 86.38 88 ASN A CA 1
ATOM 711 C C . ASN A 1 88 ? 0.243 -5.033 9.053 1.00 86.38 88 ASN A C 1
ATOM 713 O O . ASN A 1 88 ? 1.002 -5.765 8.415 1.00 86.38 88 ASN A O 1
ATOM 717 N N . VAL A 1 89 ? -1.071 -5.015 8.842 1.00 89.69 89 VAL A N 1
ATOM 718 C CA . VAL A 1 89 ? -1.725 -5.708 7.727 1.00 89.69 89 VAL A CA 1
ATOM 719 C C . VAL A 1 89 ? -2.280 -4.650 6.797 1.00 89.69 89 VAL A C 1
ATOM 721 O O . VAL A 1 89 ? -3.031 -3.787 7.239 1.00 89.69 89 VAL A O 1
ATOM 724 N N . ALA A 1 90 ? -1.944 -4.719 5.513 1.00 91.81 90 ALA A N 1
ATOM 725 C CA . ALA A 1 90 ? -2.539 -3.841 4.515 1.00 91.81 90 ALA A CA 1
ATOM 726 C C . ALA A 1 90 ? -3.245 -4.614 3.413 1.00 91.81 90 ALA A C 1
ATOM 728 O O . ALA A 1 90 ? -2.879 -5.743 3.083 1.00 91.81 90 ALA A O 1
ATOM 729 N N . SER A 1 91 ? -4.228 -3.946 2.826 1.00 92.31 91 SER A N 1
ATOM 730 C CA . SER A 1 91 ? -4.977 -4.374 1.657 1.00 92.31 91 SER A CA 1
ATOM 731 C C . SER A 1 91 ? -5.050 -3.231 0.646 1.00 92.31 91 SER A C 1
ATOM 733 O O . SER A 1 91 ? -5.070 -2.058 1.028 1.00 92.31 91 SER A O 1
ATOM 735 N N . LEU A 1 92 ? -5.085 -3.580 -0.639 1.00 92.81 92 LEU A N 1
ATOM 736 C CA . LEU A 1 92 ? -5.313 -2.653 -1.743 1.00 92.81 92 LEU A CA 1
ATOM 737 C C . LEU A 1 92 ? -6.704 -2.877 -2.318 1.00 92.81 92 LEU A C 1
ATOM 739 O O . LEU A 1 92 ? -7.101 -4.014 -2.581 1.00 92.81 92 LEU A O 1
ATOM 743 N N . LYS A 1 93 ? -7.421 -1.785 -2.574 1.00 91.38 93 LYS A N 1
ATOM 744 C CA . LYS A 1 93 ? -8.727 -1.846 -3.220 1.00 91.38 93 LYS A CA 1
ATOM 745 C C . LYS A 1 93 ? -8.928 -0.696 -4.191 1.00 91.38 93 LYS A C 1
ATOM 747 O O . LYS A 1 93 ? -8.777 0.467 -3.830 1.00 91.38 93 LYS A O 1
ATOM 752 N N . ASP A 1 94 ? -9.361 -1.036 -5.397 1.00 90.00 94 ASP A N 1
ATOM 753 C CA . ASP A 1 94 ? -9.859 -0.064 -6.360 1.00 90.00 94 ASP A CA 1
ATOM 754 C C . ASP A 1 94 ? -11.337 0.235 -6.106 1.00 90.00 94 ASP A C 1
ATOM 756 O O . ASP A 1 94 ? -12.181 -0.666 -6.087 1.00 90.00 94 ASP A O 1
ATOM 760 N N . VAL A 1 95 ? -11.655 1.517 -5.924 1.00 90.00 95 VAL A N 1
ATOM 761 C CA . VAL A 1 95 ? -13.023 2.022 -5.764 1.00 90.00 95 VAL A CA 1
ATOM 762 C C . VAL A 1 95 ? -13.174 3.269 -6.629 1.00 90.00 95 VAL A C 1
ATOM 764 O O . VAL A 1 95 ? -12.414 4.223 -6.490 1.00 90.00 95 VAL A O 1
ATOM 767 N N . ASN A 1 96 ? -14.151 3.288 -7.541 1.00 87.62 96 ASN A N 1
ATOM 768 C CA . ASN A 1 96 ? -14.433 4.442 -8.409 1.00 87.62 96 ASN A CA 1
ATOM 769 C C . ASN A 1 96 ? -13.195 4.983 -9.156 1.00 87.62 96 ASN A C 1
ATOM 771 O O . ASN A 1 96 ? -12.986 6.194 -9.228 1.00 87.62 96 ASN A O 1
ATOM 775 N N . THR A 1 97 ? -12.357 4.097 -9.714 1.00 85.06 97 THR A N 1
ATOM 776 C CA . THR A 1 97 ? -11.112 4.439 -10.446 1.00 85.06 97 THR A CA 1
ATOM 777 C C . THR A 1 97 ? -10.018 5.121 -9.610 1.00 85.06 97 THR A C 1
ATOM 779 O O . THR A 1 97 ? -9.114 5.763 -10.159 1.00 85.06 97 THR A O 1
ATOM 782 N N . LYS A 1 98 ? -10.112 4.997 -8.284 1.00 90.44 98 LYS A N 1
ATOM 783 C CA . LYS A 1 98 ? -9.112 5.432 -7.312 1.00 90.44 98 LYS A CA 1
ATOM 784 C C . LYS A 1 98 ? -8.622 4.222 -6.523 1.00 90.44 98 LYS A C 1
ATOM 786 O O . LYS A 1 98 ? -9.429 3.379 -6.131 1.00 90.44 98 LYS A O 1
ATOM 791 N N . LEU A 1 99 ? -7.316 4.168 -6.286 1.00 91.50 99 LEU A N 1
ATOM 792 C CA . LEU A 1 99 ? -6.680 3.088 -5.546 1.00 91.50 99 LEU A CA 1
ATOM 793 C C . LEU A 1 99 ? -6.544 3.498 -4.078 1.00 91.50 99 LEU A C 1
ATOM 795 O O . LEU A 1 99 ? -5.960 4.536 -3.758 1.00 91.50 99 LEU A O 1
ATOM 799 N N . TYR A 1 100 ? -7.098 2.678 -3.195 1.00 94.25 100 TYR A N 1
ATOM 800 C CA . TYR A 1 100 ? -7.074 2.882 -1.755 1.00 94.25 100 TYR A CA 1
ATOM 801 C C . TYR A 1 100 ? -6.215 1.816 -1.083 1.00 94.25 100 TYR A C 1
ATOM 803 O O . TYR A 1 100 ? -6.288 0.635 -1.427 1.00 94.25 100 TYR A O 1
ATOM 811 N N . ILE A 1 101 ? -5.433 2.238 -0.094 1.00 93.75 101 ILE A N 1
ATOM 812 C CA . ILE A 1 101 ? -4.742 1.354 0.841 1.00 93.75 101 ILE A CA 1
ATOM 813 C C . ILE A 1 101 ? -5.510 1.399 2.148 1.00 93.75 101 ILE A C 1
ATOM 815 O O . ILE A 1 101 ? -5.665 2.469 2.730 1.00 93.75 101 ILE A O 1
ATOM 819 N N . MET A 1 102 ? -5.937 0.247 2.639 1.00 94.25 102 MET A N 1
ATOM 820 C CA . MET A 1 102 ? -6.390 0.117 4.017 1.00 94.25 102 MET A CA 1
ATOM 821 C C . MET A 1 102 ? -5.294 -0.577 4.812 1.00 94.25 102 MET A C 1
ATOM 823 O O . MET A 1 102 ? -4.863 -1.662 4.426 1.00 94.25 102 MET A O 1
ATOM 827 N N . VAL A 1 103 ? -4.850 0.032 5.907 1.00 93.12 103 VAL A N 1
ATOM 828 C CA . VAL A 1 103 ? -3.840 -0.529 6.808 1.00 93.12 103 VAL A CA 1
ATOM 829 C C . VAL A 1 103 ? -4.446 -0.678 8.191 1.00 93.12 103 VAL A C 1
ATOM 831 O O . VAL A 1 103 ? -4.902 0.303 8.766 1.00 93.12 103 VAL A O 1
ATOM 834 N N . ALA A 1 104 ? -4.447 -1.892 8.725 1.00 91.81 104 ALA A N 1
ATOM 835 C CA . ALA A 1 104 ? -4.820 -2.189 10.098 1.00 91.81 104 ALA A CA 1
ATOM 836 C C . ALA A 1 104 ? -3.564 -2.518 10.908 1.00 91.81 104 ALA A C 1
ATOM 838 O O . ALA A 1 104 ? -2.705 -3.284 10.460 1.00 91.81 104 ALA A O 1
ATOM 839 N N . ILE A 1 105 ? -3.475 -1.947 12.106 1.00 90.88 105 ILE A N 1
ATOM 840 C CA . ILE A 1 105 ? -2.333 -2.117 13.005 1.00 90.88 105 ILE A CA 1
ATOM 841 C C . ILE A 1 105 ? -2.729 -2.861 14.283 1.00 90.88 105 ILE A C 1
ATOM 843 O O . ILE A 1 105 ? -3.902 -2.894 14.672 1.00 90.88 105 ILE A O 1
ATOM 847 N N . SER A 1 106 ? -1.746 -3.447 14.970 1.00 89.62 106 SER A N 1
ATOM 848 C CA . SER A 1 106 ? -1.979 -4.245 16.184 1.00 89.62 106 SER A CA 1
ATOM 849 C C . SER A 1 106 ? -2.607 -3.469 17.351 1.00 89.62 106 SER A C 1
ATOM 851 O O . SER A 1 106 ? -3.251 -4.085 18.202 1.00 89.62 106 SER A O 1
ATOM 853 N N . SER A 1 107 ? -2.538 -2.132 17.368 1.00 88.12 107 SER A N 1
ATOM 854 C CA . SER A 1 107 ? -3.202 -1.284 18.375 1.00 88.12 107 SER A CA 1
ATOM 855 C C . SER A 1 107 ? -4.719 -1.125 18.173 1.00 88.12 107 SER A C 1
ATOM 857 O O . SER A 1 107 ? -5.360 -0.302 18.829 1.00 88.12 107 SER A O 1
ATOM 859 N N . ARG A 1 108 ? -5.323 -1.959 17.311 1.00 89.69 108 ARG A N 1
ATOM 860 C CA . ARG A 1 108 ? -6.751 -1.934 16.951 1.00 89.69 108 ARG A CA 1
ATOM 861 C C . ARG A 1 108 ? -7.162 -0.600 16.343 1.00 89.69 108 ARG A C 1
ATOM 863 O O . ARG A 1 108 ? -8.217 -0.070 16.671 1.00 89.69 108 ARG A O 1
ATOM 870 N N . LYS A 1 109 ? -6.339 -0.062 15.454 1.00 91.69 109 LYS A N 1
ATOM 871 C CA . LYS A 1 109 ? -6.688 1.082 14.611 1.00 91.69 109 LYS A CA 1
ATOM 872 C C . LYS A 1 109 ? -6.520 0.701 13.154 1.00 91.69 109 LYS A C 1
ATOM 874 O O . LYS A 1 109 ? -5.717 -0.178 12.829 1.00 91.69 109 LYS A O 1
ATOM 879 N N . TYR A 1 110 ? -7.275 1.361 12.294 1.00 93.31 110 TYR A N 1
ATOM 880 C CA . TYR A 1 110 ? -7.079 1.288 10.860 1.00 93.31 110 TYR A CA 1
ATOM 881 C C . TYR A 1 110 ? -6.921 2.683 10.265 1.00 93.31 110 TYR A C 1
ATOM 883 O O . TYR A 1 110 ? -7.378 3.677 10.826 1.00 93.31 110 TYR A O 1
ATOM 891 N N . PHE A 1 111 ? -6.270 2.730 9.112 1.00 94.12 111 PHE A N 1
ATOM 892 C CA . PHE A 1 111 ? -6.002 3.931 8.341 1.00 94.12 111 PHE A CA 1
ATOM 893 C C . PHE A 1 111 ? -6.318 3.652 6.877 1.00 94.12 111 PHE A C 1
ATOM 895 O O . PHE A 1 111 ? -5.939 2.606 6.346 1.00 94.12 111 PHE A O 1
ATOM 902 N N . ILE A 1 112 ? -6.999 4.585 6.222 1.00 95.31 112 ILE A N 1
ATOM 903 C CA . ILE A 1 112 ? -7.305 4.521 4.797 1.00 95.31 112 ILE A CA 1
ATOM 904 C C . ILE A 1 112 ? -6.537 5.629 4.095 1.00 95.31 112 ILE A C 1
ATOM 906 O O . ILE A 1 112 ? -6.751 6.814 4.357 1.00 95.31 112 ILE A O 1
ATOM 910 N N . PHE A 1 113 ? -5.671 5.239 3.168 1.00 95.25 113 PHE A N 1
ATOM 911 C CA . PHE A 1 113 ? -4.903 6.145 2.331 1.00 95.25 113 PHE A CA 1
ATOM 912 C C . PHE A 1 113 ? -5.403 6.094 0.894 1.00 95.25 113 PHE A C 1
ATOM 914 O O . PHE A 1 113 ? -5.680 5.026 0.353 1.00 95.25 113 PHE A O 1
ATOM 921 N N . LEU A 1 114 ? -5.479 7.257 0.261 1.00 94.88 114 LEU A N 1
ATOM 922 C CA . LEU A 1 114 ? -5.717 7.395 -1.167 1.00 94.88 114 LEU A CA 1
ATOM 923 C C . LEU A 1 114 ? -4.377 7.529 -1.890 1.00 94.88 114 LEU A C 1
ATOM 925 O O . LEU A 1 114 ? -3.575 8.407 -1.561 1.00 94.88 114 LEU A O 1
ATOM 929 N N . ILE A 1 115 ? -4.171 6.697 -2.907 1.00 92.81 115 ILE A N 1
ATOM 930 C CA . ILE A 1 115 ? -3.029 6.800 -3.813 1.00 92.81 115 ILE A CA 1
ATOM 931 C C . ILE A 1 115 ? -3.418 7.665 -5.015 1.00 92.81 115 ILE A C 1
ATOM 933 O O . ILE A 1 115 ? -4.466 7.467 -5.638 1.00 92.81 115 ILE A O 1
ATOM 937 N N . ASN A 1 116 ? -2.555 8.621 -5.356 1.00 88.62 116 ASN A N 1
ATOM 938 C CA . ASN A 1 116 ? -2.699 9.423 -6.566 1.00 88.62 116 ASN A CA 1
ATOM 939 C C . ASN A 1 116 ? -2.295 8.617 -7.809 1.00 88.62 116 ASN A C 1
ATOM 941 O O . ASN A 1 116 ? -1.432 7.745 -7.746 1.00 88.62 116 ASN A O 1
ATOM 945 N N . ARG A 1 117 ? -2.884 8.939 -8.966 1.00 82.12 117 ARG A N 1
ATOM 946 C CA . ARG A 1 117 ? -2.569 8.261 -10.240 1.00 82.12 117 ARG A CA 1
ATOM 947 C C . ARG A 1 117 ? -1.120 8.446 -10.686 1.00 82.12 117 ARG A C 1
ATOM 949 O O . ARG A 1 117 ? -0.582 7.561 -11.341 1.00 82.12 117 ARG A O 1
ATOM 956 N N . ASP A 1 118 ? -0.507 9.556 -10.299 1.00 84.12 118 ASP A N 1
ATOM 957 C CA . ASP A 1 118 ? 0.891 9.869 -10.609 1.00 84.12 118 ASP A CA 1
ATOM 958 C C . ASP A 1 118 ? 1.874 9.217 -9.620 1.00 84.12 118 ASP A C 1
ATOM 960 O O . ASP A 1 118 ? 3.087 9.376 -9.746 1.00 84.12 118 ASP A O 1
ATOM 964 N N . GLY A 1 119 ? 1.358 8.472 -8.635 1.00 85.50 119 GLY A N 1
ATOM 965 C CA . GLY A 1 119 ? 2.146 7.892 -7.556 1.00 85.50 119 GLY A CA 1
ATOM 966 C C . GLY A 1 119 ? 2.540 8.918 -6.490 1.00 85.50 119 GLY A C 1
ATOM 967 O O . GLY A 1 119 ? 1.882 9.946 -6.304 1.00 85.50 119 GLY A O 1
ATOM 968 N N . GLY A 1 120 ? 3.614 8.620 -5.761 1.00 88.00 120 GLY A N 1
ATOM 969 C CA . GLY A 1 120 ? 4.173 9.470 -4.710 1.00 88.00 120 GLY A CA 1
ATOM 970 C C . GLY A 1 120 ? 3.555 9.246 -3.328 1.00 88.00 120 GLY A C 1
ATOM 971 O O . GLY A 1 120 ? 3.169 8.137 -2.970 1.00 88.00 120 GLY A O 1
ATOM 972 N N . SER A 1 121 ? 3.493 10.305 -2.519 1.00 90.94 121 SER A N 1
ATOM 973 C CA . SER A 1 121 ? 3.000 10.205 -1.142 1.00 90.94 121 SER A CA 1
ATOM 974 C C . SER A 1 121 ? 1.477 10.031 -1.108 1.00 90.94 121 SER A C 1
ATOM 976 O O . SER A 1 121 ? 0.727 10.855 -1.641 1.00 90.94 121 SER A O 1
ATOM 978 N N . ALA A 1 122 ? 1.020 8.942 -0.494 1.00 93.06 122 ALA A N 1
ATOM 979 C CA . ALA A 1 122 ? -0.386 8.624 -0.320 1.00 93.06 122 ALA A CA 1
ATOM 980 C C . ALA A 1 122 ? -0.999 9.488 0.789 1.00 93.06 122 ALA A C 1
ATOM 982 O O . ALA A 1 122 ? -0.415 9.698 1.854 1.00 93.06 122 ALA A O 1
ATOM 983 N N . LYS A 1 123 ? -2.217 9.978 0.552 1.00 94.31 123 LYS A N 1
ATOM 984 C CA . LYS A 1 123 ? -2.904 10.888 1.472 1.00 94.31 123 LYS A CA 1
ATOM 985 C C . LYS A 1 123 ? -3.807 10.109 2.419 1.00 94.31 123 LYS A C 1
ATOM 987 O O . LYS A 1 123 ? -4.677 9.380 1.952 1.00 94.31 123 LYS A O 1
ATOM 992 N N . LEU A 1 124 ? -3.660 10.316 3.727 1.00 95.19 124 LEU A N 1
ATOM 993 C CA . LEU A 1 124 ? -4.598 9.794 4.722 1.00 95.19 124 LEU A CA 1
ATOM 994 C C . LEU A 1 124 ? -5.981 10.441 4.531 1.00 95.19 124 LEU A C 1
ATOM 996 O O . LEU A 1 124 ? -6.096 11.668 4.494 1.00 95.19 124 LEU A O 1
ATOM 1000 N N . ILE A 1 125 ? -7.012 9.614 4.385 1.00 95.75 125 ILE A N 1
ATOM 1001 C CA . ILE A 1 125 ? -8.409 10.032 4.206 1.00 95.75 125 ILE A CA 1
ATOM 1002 C C . ILE A 1 125 ? -9.222 9.756 5.466 1.00 95.75 125 ILE A C 1
ATOM 1004 O O . ILE A 1 125 ? -10.019 10.596 5.871 1.00 95.75 125 ILE A O 1
ATOM 1008 N N . GLU A 1 126 ? -9.015 8.591 6.074 1.00 93.88 126 GLU A N 1
ATOM 1009 C CA . GLU A 1 126 ? -9.806 8.132 7.212 1.00 93.88 126 GLU A CA 1
ATOM 1010 C C . GLU A 1 126 ? -8.926 7.367 8.196 1.00 93.88 126 GLU A C 1
ATOM 1012 O O . GLU A 1 126 ? -7.979 6.682 7.800 1.00 93.88 126 GLU A O 1
ATOM 1017 N N . SER A 1 127 ? -9.248 7.475 9.479 1.00 94.12 127 SER A N 1
ATOM 1018 C CA . SER A 1 127 ? -8.644 6.673 10.534 1.00 94.12 127 SER A CA 1
ATOM 1019 C C . SER A 1 127 ? -9.648 6.462 11.652 1.00 94.12 127 SER A C 1
ATOM 1021 O O . SER A 1 127 ? -10.236 7.440 12.113 1.00 94.12 127 SER A O 1
ATOM 1023 N N . ASP A 1 128 ? -9.792 5.230 12.123 1.00 93.31 128 ASP A N 1
ATOM 1024 C CA . ASP A 1 128 ? -10.657 4.927 13.264 1.00 93.31 128 ASP A CA 1
ATOM 1025 C C . ASP A 1 128 ? -10.175 3.673 14.012 1.00 93.31 128 ASP A C 1
ATOM 1027 O O . ASP A 1 128 ? -9.196 3.015 13.634 1.00 93.31 128 ASP A O 1
ATOM 1031 N N . LYS A 1 129 ? -10.838 3.355 15.122 1.00 91.44 129 LYS A N 1
ATOM 1032 C CA . LYS A 1 129 ? -10.587 2.181 15.945 1.00 91.44 129 LYS A CA 1
ATOM 1033 C C . LYS A 1 129 ? -11.315 0.966 15.372 1.00 91.44 129 LYS A C 1
ATOM 1035 O O . LYS A 1 129 ? -12.485 1.012 15.013 1.00 91.44 129 LYS A O 1
ATOM 1040 N N . LEU A 1 130 ? -10.621 -0.163 15.336 1.00 87.25 130 LEU A N 1
ATOM 1041 C CA . LEU A 1 130 ? -11.186 -1.444 14.949 1.00 87.25 130 LEU A CA 1
ATOM 1042 C C . LEU A 1 130 ? -11.973 -2.027 16.132 1.00 87.25 130 LEU A C 1
ATOM 1044 O O . LEU A 1 130 ? -11.390 -2.442 17.140 1.00 87.25 130 LEU A O 1
ATOM 1048 N N . GLU A 1 131 ? -13.299 -2.064 16.019 1.00 84.38 131 GLU A N 1
ATOM 1049 C CA . GLU A 1 131 ? -14.147 -2.720 17.013 1.00 84.38 131 GLU A CA 1
ATOM 1050 C C . GLU A 1 131 ? -14.189 -4.234 16.794 1.00 84.38 131 GLU A C 1
ATOM 1052 O O . GLU A 1 131 ? -14.490 -4.734 15.711 1.00 84.38 131 GLU A O 1
ATOM 1057 N N . SER A 1 132 ? -13.920 -4.995 17.853 1.00 69.69 132 SER A N 1
ATOM 1058 C CA . SER A 1 132 ? -14.061 -6.447 17.833 1.00 69.69 132 SER A CA 1
ATOM 1059 C C . SER A 1 132 ? -15.498 -6.832 18.185 1.00 69.69 132 SER A C 1
ATOM 1061 O O . SER A 1 132 ? -15.792 -7.118 19.347 1.00 69.69 132 SER A O 1
ATOM 1063 N N . LYS A 1 133 ? -16.400 -6.884 17.200 1.00 69.25 133 LYS A N 1
ATOM 1064 C CA . LYS A 1 133 ? -17.622 -7.687 17.351 1.00 69.25 133 LYS A CA 1
ATOM 1065 C C . LYS A 1 133 ? -17.266 -9.148 17.106 1.00 69.25 133 LYS A C 1
ATOM 1067 O O . LYS A 1 133 ? -17.306 -9.637 15.980 1.00 69.25 133 LYS A O 1
ATOM 1072 N N . VAL A 1 134 ? -16.885 -9.842 18.176 1.00 61.50 134 VAL A N 1
ATOM 1073 C CA . VAL A 1 134 ? -16.792 -11.303 18.159 1.00 61.50 134 VAL A CA 1
ATOM 1074 C C . VAL A 1 134 ? -18.221 -11.824 18.087 1.00 61.50 134 VAL A C 1
ATOM 1076 O O . VAL A 1 134 ? -18.923 -11.880 19.094 1.00 61.50 134 VAL A O 1
ATOM 1079 N N . THR A 1 135 ? -18.678 -12.153 16.883 1.00 57.03 135 THR A N 1
ATOM 1080 C CA . THR A 1 135 ? -19.909 -12.927 16.731 1.00 57.03 135 THR A CA 1
ATOM 1081 C C . THR A 1 135 ? -19.524 -14.362 17.043 1.00 57.03 135 THR A C 1
ATOM 1083 O O . THR A 1 135 ? -18.943 -15.047 16.203 1.00 57.03 135 THR A O 1
ATOM 1086 N N . LEU A 1 136 ? -19.734 -14.782 18.291 1.00 63.97 136 LEU A N 1
ATOM 1087 C CA . LEU A 1 136 ? -19.603 -16.191 18.639 1.00 63.97 136 LEU A CA 1
ATOM 1088 C C . LEU A 1 136 ? -20.606 -16.967 17.774 1.00 63.97 136 LEU A C 1
ATOM 1090 O O . LEU A 1 136 ? -21.756 -16.527 17.669 1.00 63.97 136 LEU A O 1
ATOM 1094 N N . PRO A 1 137 ? -20.204 -18.080 17.135 1.00 59.25 137 PRO A N 1
ATOM 1095 C CA . PRO A 1 137 ? -21.174 -18.968 16.523 1.00 59.25 137 PRO A CA 1
ATOM 1096 C C . PRO A 1 137 ? -22.118 -19.413 17.637 1.00 59.25 137 PRO A C 1
ATOM 1098 O O . PRO A 1 137 ? -21.681 -19.954 18.654 1.00 59.25 137 PRO A O 1
ATOM 1101 N N . ILE A 1 138 ? -23.401 -19.102 17.483 1.00 63.94 138 ILE A N 1
ATOM 1102 C CA . ILE A 1 138 ? -24.438 -19.605 18.374 1.00 63.94 138 ILE A CA 1
ATOM 1103 C C . ILE A 1 138 ? -24.408 -21.119 18.170 1.00 63.94 138 ILE A C 1
ATOM 1105 O O . ILE A 1 138 ? -24.756 -21.603 17.096 1.00 63.94 138 ILE A O 1
ATOM 1109 N N . LEU A 1 139 ? -23.892 -21.856 19.154 1.00 57.94 139 LEU A N 1
ATOM 1110 C CA . LEU A 1 139 ? -24.065 -23.299 19.203 1.00 57.94 139 LEU A CA 1
ATOM 1111 C C . LEU A 1 139 ? -25.559 -23.516 19.442 1.00 57.94 139 LEU A C 1
ATOM 1113 O O . LEU A 1 139 ? -26.038 -23.336 20.559 1.00 57.94 139 LEU A O 1
ATOM 1117 N N . GLU A 1 140 ? -26.307 -23.815 18.381 1.00 58.78 140 GLU A N 1
ATOM 1118 C CA . GLU A 1 140 ? -27.625 -24.421 18.529 1.00 58.78 140 GLU A CA 1
ATOM 1119 C C . GLU A 1 140 ? -27.406 -25.766 19.228 1.00 58.78 140 GLU A C 1
ATOM 1121 O O . GLU A 1 140 ? -26.957 -26.737 18.619 1.00 58.78 140 GLU A O 1
ATOM 1126 N N . GLU A 1 141 ? -27.635 -25.806 20.542 1.00 60.34 141 GLU A N 1
ATOM 1127 C CA . GLU A 1 141 ? -27.760 -27.068 21.260 1.00 60.34 141 GLU A CA 1
ATOM 1128 C C . GLU A 1 141 ? -28.959 -27.812 20.665 1.00 60.34 141 GLU A C 1
ATOM 1130 O O . GLU A 1 141 ? -30.110 -27.404 20.839 1.00 60.34 141 GLU A O 1
ATOM 1135 N N . GLU A 1 142 ? -28.695 -28.897 19.931 1.00 61.22 142 GLU A N 1
ATOM 1136 C CA . GLU A 1 142 ? -29.761 -29.796 19.506 1.00 61.22 142 GLU A CA 1
ATOM 1137 C C . GLU A 1 142 ? -30.488 -30.337 20.748 1.00 61.22 142 GLU A C 1
ATOM 1139 O O . GLU A 1 142 ? -29.847 -30.884 21.656 1.00 61.22 142 GLU A O 1
ATOM 1144 N N . PRO A 1 143 ? -31.827 -30.234 20.818 1.00 52.88 143 PRO A N 1
ATOM 1145 C CA . PRO A 1 143 ? -32.572 -30.777 21.935 1.00 52.88 143 PRO A CA 1
ATOM 1146 C C . PRO A 1 143 ? -32.500 -32.306 21.893 1.00 52.88 143 PRO A C 1
ATOM 1148 O O . PRO A 1 143 ? -33.154 -32.973 21.088 1.00 52.88 143 PRO A O 1
ATOM 1151 N N . THR A 1 144 ? -31.730 -32.871 22.821 1.00 58.81 144 THR A N 1
ATOM 1152 C CA . THR A 1 144 ? -31.713 -34.299 23.146 1.00 58.81 144 THR A CA 1
ATOM 1153 C C . THR A 1 144 ? -33.091 -34.726 23.649 1.00 58.81 144 THR A C 1
ATOM 1155 O O . THR A 1 144 ? -33.395 -34.706 24.837 1.00 58.81 144 THR A O 1
ATOM 1158 N N . SER A 1 145 ? -33.967 -35.128 22.731 1.00 63.84 145 SER A N 1
ATOM 1159 C CA . SER A 1 145 ? -35.248 -35.736 23.091 1.00 63.84 145 SER A CA 1
ATOM 1160 C C . SER A 1 145 ? -35.663 -36.827 22.110 1.00 63.84 145 SER A C 1
ATOM 1162 O O . SER A 1 145 ? -36.569 -36.668 21.301 1.00 63.84 145 SER A O 1
ATOM 1164 N N . ARG A 1 146 ? -35.040 -38.003 22.238 1.00 49.31 146 ARG A N 1
ATOM 1165 C CA . ARG A 1 146 ? -35.692 -39.281 21.907 1.00 49.31 146 ARG A CA 1
ATOM 1166 C C . ARG A 1 146 ? -35.338 -40.351 22.936 1.00 49.31 146 ARG A C 1
ATOM 1168 O O . ARG A 1 146 ? -34.648 -41.320 22.656 1.00 49.31 146 ARG A O 1
ATOM 1175 N N . LEU A 1 147 ? -35.864 -40.165 24.143 1.00 59.53 147 LEU A N 1
ATOM 1176 C CA . LEU A 1 147 ? -36.278 -41.279 24.991 1.00 59.53 147 LEU A CA 1
ATOM 1177 C C . LEU A 1 147 ? -37.700 -41.644 24.572 1.00 59.53 147 LEU A C 1
ATOM 1179 O O . LEU A 1 147 ? -38.590 -40.866 24.877 1.00 59.53 147 LEU A O 1
ATOM 1183 N N . TYR A 1 148 ? -37.918 -42.780 23.907 1.00 48.78 148 TYR A N 1
ATOM 1184 C CA . TYR A 1 148 ? -39.158 -43.558 24.036 1.00 48.78 148 TYR A CA 1
ATOM 1185 C C . TYR A 1 148 ? -38.936 -45.013 23.588 1.00 48.78 148 TYR A C 1
ATOM 1187 O O . TYR A 1 148 ? -38.743 -45.262 22.405 1.00 48.78 148 TYR A O 1
ATOM 1195 N N . LYS A 1 149 ? -39.009 -45.894 24.600 1.00 42.91 149 LYS A N 1
ATOM 1196 C CA . LYS A 1 149 ? -39.546 -47.270 24.658 1.00 42.91 149 LYS A CA 1
ATOM 1197 C C . LYS A 1 149 ? -39.068 -48.332 23.671 1.00 42.91 149 LYS A C 1
ATOM 1199 O O . LYS A 1 149 ? -39.446 -48.264 22.486 1.00 42.91 149 LYS A O 1
#

Radius of gyration: 26.25 Å; chains: 1; bounding box: 78×58×59 Å

Organism: Litomosoides sigmodontis (NCBI:txid42156)